Protein AF-A0A2H6FJQ9-F1 (afdb_monomer_lite)

Sequence (77 aa):
MDGKSLDIKQDKLEKLKELFPEVFTEGKVDWEKLKATLGEDINFSNERYVLNWAGKSDAFRALQTPTTATLVPDREE

Radius of gyration: 19.01 Å; chains: 1; bounding box: 32×41×62 Å

Foldseek 3Di:
DPPDDDPPVVVVLVVCCVVCVVQDDPNDGNPQSVCLVVPHDDDPPDDPDDDDDPCPSVVSVVVPDDDPDDDDDDPVD

Secondary structure (DSSP, 8-state):
---PPP-HHHHHHHHHHHH-GGGEETTEE-HHHHHHHTT--------TT----TTHHHHHHHHHSPP---PPPPS--

pLDDT: mean 79.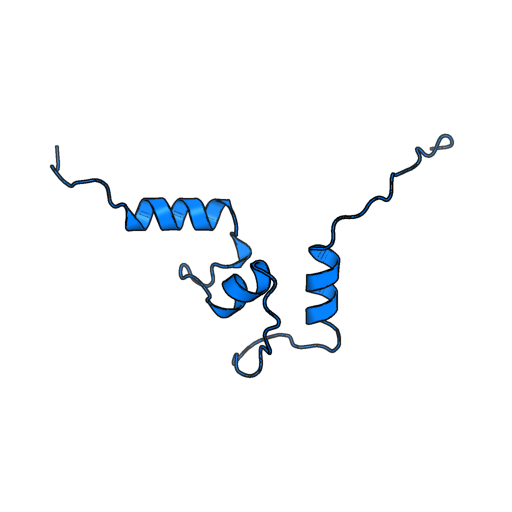96, std 10.87, range [48.84, 92.44]

Structure (mmCIF, N/CA/C/O backbone):
data_AF-A0A2H6FJQ9-F1
#
_entry.id   AF-A0A2H6FJQ9-F1
#
loop_
_atom_site.group_PDB
_atom_site.id
_atom_site.type_symbol
_atom_site.label_atom_id
_atom_site.label_alt_id
_atom_site.label_comp_id
_atom_site.label_asym_id
_atom_site.label_entity_id
_atom_site.label_seq_id
_atom_site.pdbx_PDB_ins_code
_atom_site.Cartn_x
_atom_site.Cartn_y
_atom_site.Cartn_z
_atom_site.occupancy
_atom_site.B_iso_or_equiv
_atom_site.auth_seq_id
_atom_site.auth_comp_id
_atom_site.auth_asym_id
_atom_site.auth_atom_id
_atom_site.pdbx_PDB_model_num
ATOM 1 N N . MET A 1 1 ? -14.189 24.027 27.138 1.00 48.84 1 MET A N 1
ATOM 2 C CA . MET A 1 1 ? -13.204 23.224 26.391 1.00 48.84 1 MET A CA 1
ATOM 3 C C . MET A 1 1 ? -13.327 21.811 26.914 1.00 48.84 1 MET A C 1
ATOM 5 O O . MET A 1 1 ? -13.030 21.598 28.083 1.00 48.84 1 MET A O 1
ATOM 9 N N . ASP A 1 2 ? -13.871 20.893 26.119 1.00 58.09 2 ASP A N 1
ATOM 10 C CA . ASP A 1 2 ? -13.938 19.475 26.473 1.00 58.09 2 ASP A CA 1
ATOM 11 C C . ASP A 1 2 ? -12.510 18.973 26.689 1.00 58.09 2 ASP A C 1
ATOM 13 O O . ASP A 1 2 ? -11.771 18.806 25.725 1.00 58.09 2 ASP A O 1
ATOM 17 N N . GLY A 1 3 ? -12.087 18.814 27.946 1.00 63.53 3 GLY A N 1
ATOM 18 C CA . GLY A 1 3 ? -10.735 18.413 28.361 1.00 63.53 3 GLY A CA 1
ATOM 19 C C . GLY A 1 3 ? -10.372 16.973 27.989 1.00 63.53 3 GLY A C 1
ATOM 20 O O . GLY A 1 3 ? -9.828 16.234 28.805 1.00 63.53 3 GLY A O 1
ATOM 21 N N . LYS A 1 4 ? -10.719 16.546 26.776 1.00 70.69 4 LYS A N 1
ATOM 22 C CA . LYS A 1 4 ? -10.375 15.250 26.220 1.00 70.69 4 LYS A CA 1
ATOM 23 C C . LYS A 1 4 ? -8.947 15.320 25.697 1.00 70.69 4 LYS A C 1
ATOM 25 O O . LYS A 1 4 ? -8.595 16.196 24.912 1.00 70.69 4 LYS A O 1
ATOM 30 N N . SER A 1 5 ? -8.131 14.391 26.179 1.00 73.50 5 SER A N 1
ATOM 31 C CA . SER A 1 5 ? -6.787 14.165 25.659 1.00 73.50 5 SER A CA 1
ATOM 32 C C . SER A 1 5 ? -6.851 13.763 24.180 1.00 73.50 5 SER A C 1
ATOM 34 O O . SER A 1 5 ? -7.881 13.265 23.720 1.00 73.50 5 SER A O 1
ATOM 36 N N . LEU A 1 6 ? -5.756 13.980 23.450 1.00 78.56 6 LEU A N 1
ATOM 37 C CA . LEU A 1 6 ? -5.627 13.603 22.041 1.00 78.56 6 LEU A CA 1
ATOM 38 C C . LEU A 1 6 ? -5.965 12.121 21.848 1.00 78.56 6 LEU A C 1
ATOM 40 O O . LEU A 1 6 ? -5.409 11.255 22.529 1.00 78.56 6 LEU A O 1
ATOM 44 N N . ASP A 1 7 ? -6.844 11.826 20.890 1.00 84.81 7 ASP A N 1
ATOM 45 C CA . ASP A 1 7 ? -7.091 10.451 20.474 1.00 84.81 7 ASP A CA 1
ATOM 46 C C . ASP A 1 7 ? -5.933 9.974 19.589 1.00 84.81 7 ASP A C 1
ATOM 48 O O . ASP A 1 7 ? -5.941 10.076 18.363 1.00 84.81 7 ASP A O 1
ATOM 52 N N . ILE A 1 8 ? -4.905 9.447 20.252 1.00 87.94 8 ILE A N 1
ATOM 53 C CA . ILE A 1 8 ? -3.694 8.919 19.616 1.00 87.94 8 ILE A CA 1
ATOM 54 C C . ILE A 1 8 ? -4.032 7.790 18.630 1.00 87.94 8 ILE A C 1
ATOM 56 O O . ILE A 1 8 ? -3.285 7.563 17.679 1.00 87.94 8 ILE A O 1
ATOM 60 N N . LYS A 1 9 ? -5.124 7.042 18.846 1.00 86.69 9 LYS A N 1
ATOM 61 C CA . LYS A 1 9 ? -5.514 5.975 17.917 1.00 86.69 9 LYS A CA 1
ATOM 62 C C . LYS A 1 9 ? -6.070 6.567 16.632 1.00 86.69 9 LYS A C 1
ATOM 64 O O . LYS A 1 9 ? -5.693 6.100 15.561 1.00 86.69 9 LYS A O 1
ATOM 69 N N . GLN A 1 10 ? -6.922 7.580 16.742 1.00 87.06 10 GLN A N 1
ATOM 70 C CA . GLN A 1 10 ? -7.502 8.237 15.579 1.00 87.06 10 GLN A CA 1
ATOM 71 C C . GLN A 1 10 ? -6.435 8.952 14.739 1.00 87.06 10 GLN A C 1
ATOM 73 O O . GLN A 1 10 ? -6.376 8.723 13.536 1.00 87.06 10 GLN A O 1
ATOM 78 N N . ASP A 1 11 ? -5.512 9.678 15.375 1.00 88.94 11 ASP A N 1
ATOM 79 C CA . ASP A 1 11 ? -4.374 10.318 14.691 1.00 88.94 11 ASP A CA 1
ATOM 80 C C . ASP A 1 11 ? -3.496 9.298 13.936 1.00 88.94 11 ASP A C 1
ATOM 82 O O . ASP A 1 11 ? -3.090 9.513 12.794 1.00 88.94 11 ASP A O 1
ATOM 86 N N . LYS A 1 12 ? -3.242 8.128 14.538 1.00 88.69 12 LYS A N 1
ATOM 87 C CA . LYS A 1 12 ? -2.497 7.045 13.875 1.00 88.69 12 LYS A CA 1
ATOM 88 C C . LYS A 1 12 ? -3.250 6.439 12.691 1.00 88.69 12 LYS A C 1
ATOM 90 O O . LYS A 1 12 ? -2.614 6.077 11.705 1.00 88.69 12 LYS A O 1
ATOM 95 N N . LEU A 1 13 ? -4.572 6.303 12.787 1.00 88.69 13 LEU A N 1
ATOM 96 C CA . LEU A 1 13 ? -5.401 5.794 11.692 1.00 88.69 13 LEU A CA 1
ATOM 97 C C . LEU A 1 13 ? -5.461 6.780 10.525 1.00 88.69 13 LEU A C 1
ATOM 99 O O . LEU A 1 13 ? -5.403 6.348 9.377 1.00 88.69 13 LEU A O 1
ATOM 103 N N . GLU A 1 14 ? -5.531 8.081 10.804 1.00 89.38 14 GLU A N 1
ATOM 104 C CA . GLU A 1 14 ? -5.491 9.126 9.777 1.00 89.38 14 GLU A CA 1
ATOM 105 C C . GLU A 1 14 ? -4.155 9.113 9.029 1.00 89.38 14 GLU A C 1
ATOM 107 O O . GLU A 1 14 ? -4.151 8.999 7.806 1.00 89.38 14 GLU A O 1
ATOM 112 N N . LYS A 1 15 ? -3.027 9.067 9.748 1.00 90.56 15 LYS A N 1
ATOM 113 C CA . LYS A 1 15 ? -1.693 8.928 9.135 1.00 90.56 15 LYS A CA 1
ATOM 114 C C . LYS A 1 15 ? -1.550 7.661 8.298 1.00 90.56 15 LYS A C 1
ATOM 116 O O . LYS A 1 15 ? -0.964 7.688 7.221 1.00 90.56 15 LYS A O 1
ATOM 121 N N . LEU A 1 16 ? -2.088 6.537 8.775 1.00 89.50 16 LEU A N 1
ATOM 122 C CA . LEU A 1 16 ? -2.063 5.289 8.013 1.00 89.50 16 LEU A CA 1
ATOM 123 C C . LEU A 1 16 ? -2.870 5.415 6.713 1.00 89.50 16 LEU A C 1
ATOM 125 O O . LEU A 1 16 ? -2.454 4.894 5.684 1.00 89.50 16 LEU A O 1
ATOM 129 N N . LYS A 1 17 ? -4.002 6.124 6.755 1.00 89.19 17 LYS A N 1
ATOM 130 C CA . LYS A 1 17 ? -4.864 6.360 5.594 1.00 89.19 17 LYS A CA 1
ATOM 131 C C . LYS A 1 17 ? -4.240 7.313 4.575 1.00 89.19 17 LYS A C 1
ATOM 133 O O . LYS A 1 17 ? -4.475 7.138 3.385 1.00 89.19 17 LYS A O 1
ATOM 138 N N . GLU A 1 18 ? -3.457 8.292 5.025 1.00 90.31 18 GLU A N 1
ATOM 139 C CA . GLU A 1 18 ? -2.679 9.169 4.140 1.00 90.31 18 GLU A CA 1
ATOM 140 C C . GLU A 1 18 ? -1.584 8.404 3.388 1.00 90.31 18 GLU A C 1
ATOM 142 O O . GLU A 1 18 ? -1.354 8.669 2.211 1.00 90.31 18 GLU A O 1
ATOM 147 N N . LEU A 1 19 ? -0.923 7.452 4.055 1.00 89.75 19 LEU A N 1
ATOM 148 C CA . LEU A 1 19 ? 0.177 6.682 3.468 1.00 89.75 19 LEU A CA 1
ATOM 149 C C . LEU A 1 19 ? -0.298 5.520 2.587 1.00 89.75 19 LEU A C 1
ATOM 151 O O . LEU A 1 19 ? 0.280 5.293 1.529 1.00 89.75 19 LEU A O 1
ATOM 155 N N . PHE A 1 20 ? -1.325 4.787 3.025 1.00 88.75 20 PHE A N 1
ATOM 156 C CA . PHE A 1 20 ? -1.804 3.560 2.379 1.00 88.75 20 PHE A CA 1
ATOM 157 C C . PHE A 1 20 ? -3.339 3.550 2.291 1.00 88.75 20 PHE A C 1
ATOM 159 O O . PHE A 1 20 ? -4.010 2.784 2.997 1.00 88.75 20 PHE A O 1
ATOM 166 N N . PRO A 1 21 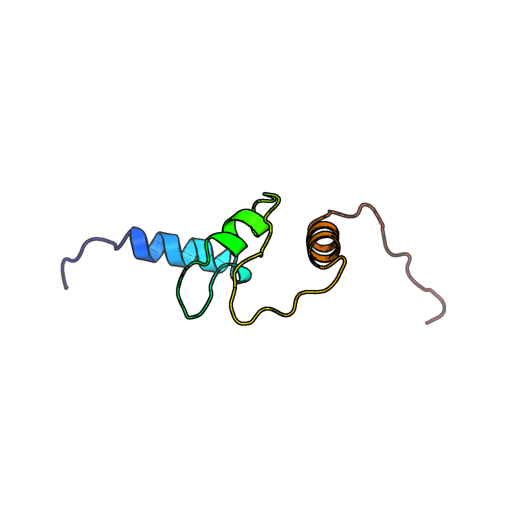? -3.944 4.422 1.467 1.00 88.12 21 PRO A N 1
ATOM 167 C CA . PRO A 1 21 ? -5.398 4.496 1.340 1.00 88.12 21 PRO A CA 1
ATOM 168 C C . PRO A 1 21 ? -6.024 3.177 0.859 1.00 88.12 21 PRO A C 1
ATOM 170 O O . PRO A 1 21 ? -7.146 2.854 1.250 1.00 88.12 21 PRO A O 1
ATOM 173 N N . GLU A 1 22 ? -5.305 2.389 0.058 1.00 83.06 22 GLU A N 1
ATOM 174 C CA . GLU A 1 22 ? -5.747 1.107 -0.499 1.00 83.06 22 GLU A CA 1
ATOM 175 C C . GLU A 1 22 ? -5.985 0.019 0.557 1.00 83.06 22 GLU A C 1
ATOM 177 O O . GLU A 1 22 ? -6.724 -0.935 0.310 1.00 83.06 22 GLU A O 1
ATOM 182 N N . VAL A 1 23 ? -5.403 0.184 1.748 1.00 89.00 23 VAL A N 1
ATOM 183 C CA . VAL A 1 23 ? -5.530 -0.737 2.881 1.00 89.00 23 VAL A CA 1
ATOM 184 C C . VAL A 1 23 ? -6.869 -0.572 3.609 1.00 89.00 23 VAL A C 1
ATOM 186 O O . VAL A 1 23 ? -7.243 -1.406 4.427 1.00 89.00 23 VAL A O 1
ATOM 189 N N . PHE A 1 24 ? -7.638 0.481 3.330 1.00 89.25 24 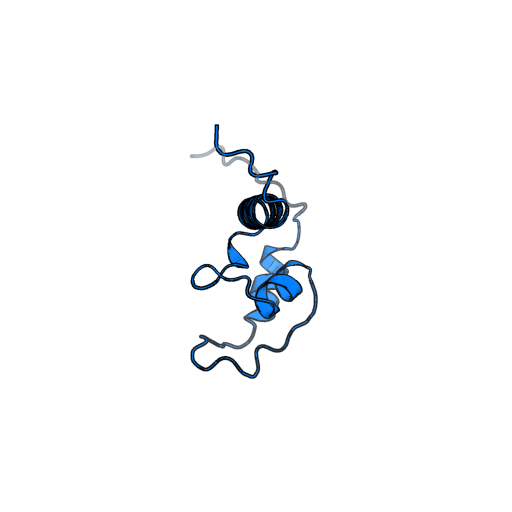PHE A N 1
ATOM 190 C CA . PHE A 1 24 ? -8.920 0.704 3.991 1.00 89.25 24 PHE A CA 1
ATOM 191 C C . PHE A 1 24 ? -10.091 0.185 3.148 1.00 89.25 24 PHE A C 1
ATOM 193 O O . PHE A 1 24 ? -10.313 0.625 2.022 1.00 89.25 24 PHE A O 1
ATOM 200 N N . THR A 1 25 ? -10.908 -0.689 3.738 1.00 85.00 25 THR A N 1
ATOM 201 C CA . THR A 1 25 ? -12.152 -1.210 3.152 1.00 85.00 25 THR A CA 1
ATOM 202 C C . THR A 1 25 ? -13.313 -0.873 4.097 1.00 85.00 25 THR A C 1
ATOM 204 O O . THR A 1 25 ? -13.240 -1.147 5.293 1.00 85.00 25 THR A O 1
ATOM 207 N N . GLU A 1 26 ? -14.371 -0.219 3.598 1.00 82.75 26 GLU A N 1
ATOM 208 C CA . GLU A 1 26 ? -15.557 0.182 4.392 1.00 82.75 26 GLU A CA 1
ATOM 209 C C . GLU A 1 26 ? -15.235 0.961 5.690 1.00 82.75 26 GLU A C 1
ATOM 211 O O . GLU A 1 26 ? -15.907 0.838 6.714 1.00 82.75 26 GLU A O 1
ATOM 216 N N . GLY A 1 27 ? -14.173 1.772 5.668 1.00 80.25 27 GLY A N 1
ATOM 217 C CA . GLY A 1 27 ? -13.749 2.568 6.826 1.00 80.25 27 GLY A CA 1
ATOM 218 C C . GLY A 1 27 ? -12.999 1.781 7.907 1.00 80.25 27 GLY A C 1
ATOM 219 O O . GLY A 1 27 ? -12.732 2.331 8.974 1.00 80.25 27 GLY A O 1
ATOM 220 N N . LYS A 1 28 ? -12.625 0.524 7.642 1.00 85.38 28 LYS A N 1
ATOM 221 C CA . LYS A 1 28 ? -11.777 -0.303 8.510 1.00 85.38 28 LYS A CA 1
ATOM 222 C C . LYS A 1 28 ? -10.482 -0.682 7.798 1.00 85.38 28 LYS A C 1
ATOM 224 O O . LYS A 1 28 ? -10.427 -0.715 6.574 1.00 85.38 28 LYS A O 1
ATOM 229 N N . VAL A 1 29 ? -9.448 -0.969 8.585 1.00 87.19 29 VAL A N 1
ATOM 230 C CA . VAL A 1 29 ? -8.171 -1.488 8.080 1.00 87.19 29 VAL A CA 1
ATOM 231 C C . VAL A 1 29 ? -8.364 -2.940 7.653 1.00 87.19 29 VAL A C 1
ATOM 233 O O . VAL A 1 29 ? -8.785 -3.778 8.452 1.00 87.19 29 VAL A O 1
ATOM 236 N N . ASP A 1 30 ? -8.047 -3.213 6.398 1.00 86.12 30 ASP A N 1
ATOM 237 C CA . ASP A 1 30 ? -7.998 -4.535 5.799 1.00 86.12 30 ASP A CA 1
ATOM 238 C C . ASP A 1 30 ? -6.596 -5.120 6.004 1.00 86.12 30 ASP A C 1
ATOM 240 O O . ASP A 1 30 ? -5.606 -4.666 5.428 1.00 86.12 30 ASP A O 1
ATOM 244 N N . TRP A 1 31 ? -6.496 -6.103 6.897 1.00 83.25 31 TRP A N 1
ATOM 245 C CA . TRP A 1 31 ? -5.209 -6.677 7.291 1.00 83.25 31 TRP A CA 1
ATOM 246 C C . TRP A 1 31 ? -4.538 -7.474 6.178 1.00 83.25 31 TRP A C 1
ATOM 248 O O . TRP A 1 31 ? -3.310 -7.557 6.167 1.00 83.25 31 TRP A O 1
ATOM 258 N N . GLU A 1 32 ? -5.311 -8.054 5.259 1.00 80.38 32 GLU A N 1
ATOM 259 C CA . GLU A 1 32 ? -4.741 -8.750 4.110 1.00 80.38 32 GLU A CA 1
ATOM 260 C C . GLU A 1 32 ? -4.131 -7.722 3.157 1.00 80.38 32 GLU A C 1
ATOM 262 O O . GLU A 1 32 ? -2.956 -7.821 2.814 1.00 80.38 32 GLU A O 1
ATOM 267 N N . LYS A 1 33 ? -4.852 -6.645 2.833 1.00 80.50 33 LYS A N 1
ATOM 268 C CA . LYS A 1 33 ? -4.283 -5.573 2.001 1.00 80.50 33 LYS A CA 1
ATOM 269 C C . LYS A 1 33 ? -3.080 -4.895 2.646 1.00 80.50 33 LYS A C 1
ATOM 271 O O . LYS A 1 33 ? -2.105 -4.649 1.949 1.00 80.50 33 LYS A O 1
ATOM 276 N N . LEU A 1 34 ? -3.100 -4.653 3.961 1.00 86.88 34 LEU A N 1
ATOM 277 C CA . LEU A 1 34 ? -1.956 -4.058 4.665 1.00 86.88 34 LEU A CA 1
ATOM 278 C C . LEU A 1 34 ? -0.694 -4.899 4.492 1.00 86.88 34 LEU A C 1
ATOM 280 O O . LEU A 1 34 ? 0.357 -4.382 4.128 1.00 86.88 34 LEU A O 1
ATOM 284 N N . LYS A 1 35 ? -0.801 -6.202 4.749 1.00 83.88 35 LYS A N 1
ATOM 285 C CA . LYS A 1 35 ? 0.319 -7.129 4.602 1.00 83.88 35 LYS A CA 1
ATOM 286 C C . LYS A 1 35 ? 0.810 -7.184 3.146 1.00 83.88 35 LYS A C 1
ATOM 288 O O . LYS A 1 35 ? 2.015 -7.221 2.924 1.00 83.88 35 LYS A O 1
ATOM 293 N N . ALA A 1 36 ? -0.096 -7.107 2.166 1.00 80.75 36 ALA A N 1
ATOM 294 C CA . ALA A 1 36 ? 0.255 -7.156 0.747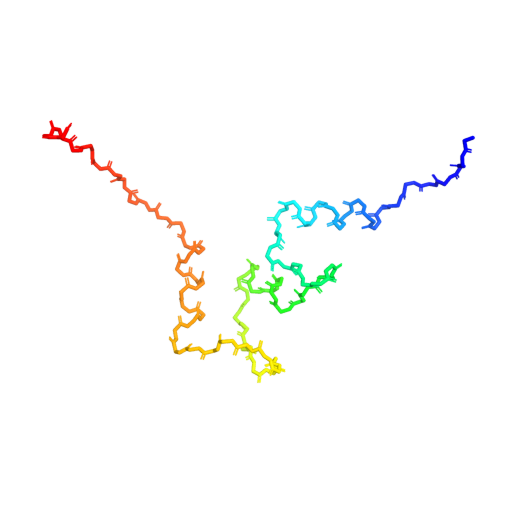 1.00 80.75 36 ALA A CA 1
ATOM 295 C C . ALA A 1 36 ? 0.963 -5.868 0.309 1.00 80.75 36 ALA A C 1
ATOM 297 O O . ALA A 1 36 ? 1.956 -5.914 -0.413 1.00 80.75 36 ALA A O 1
ATOM 298 N N . THR A 1 37 ? 0.497 -4.713 0.790 1.00 82.25 37 THR A N 1
ATOM 299 C CA . THR A 1 37 ? 1.162 -3.419 0.598 1.00 82.25 37 THR A CA 1
ATOM 300 C C . THR A 1 37 ? 2.559 -3.408 1.221 1.00 82.25 37 THR A C 1
ATOM 302 O O . THR A 1 37 ? 3.479 -2.827 0.654 1.00 82.25 37 THR A O 1
ATOM 305 N N . LEU A 1 38 ? 2.751 -4.094 2.351 1.00 83.50 38 LEU A N 1
ATOM 306 C CA . LEU A 1 38 ? 4.059 -4.251 2.995 1.00 83.50 38 LEU A CA 1
ATOM 307 C C . LEU A 1 38 ? 4.954 -5.322 2.338 1.00 83.50 38 LEU A C 1
ATOM 309 O O . LEU A 1 38 ? 6.073 -5.541 2.800 1.00 83.50 38 LEU A O 1
ATOM 313 N N . GLY A 1 39 ? 4.499 -5.957 1.253 1.00 71.81 39 GLY A N 1
ATOM 314 C CA . GLY A 1 39 ? 5.282 -6.912 0.469 1.00 71.81 39 GLY A CA 1
ATOM 315 C C . GLY A 1 39 ? 5.259 -8.352 0.988 1.00 71.81 39 GLY A C 1
ATOM 316 O O . GLY A 1 39 ? 6.061 -9.166 0.528 1.00 71.81 39 GLY A O 1
ATOM 317 N N . GLU A 1 40 ? 4.367 -8.698 1.922 1.00 74.19 40 GLU A N 1
ATOM 318 C CA . GLU A 1 40 ? 4.144 -10.100 2.287 1.00 74.19 40 GLU A CA 1
ATOM 319 C C . GLU A 1 40 ? 3.403 -10.834 1.155 1.00 74.19 40 GLU A C 1
ATOM 321 O O . GLU A 1 40 ? 2.491 -10.291 0.530 1.00 74.19 40 GLU A O 1
ATOM 326 N N . ASP A 1 41 ? 3.792 -12.084 0.883 1.00 61.25 41 ASP A N 1
ATOM 327 C CA . ASP A 1 41 ? 3.138 -12.922 -0.128 1.00 61.25 41 ASP A CA 1
ATOM 328 C C . ASP A 1 41 ? 1.860 -13.530 0.473 1.00 61.25 41 ASP A C 1
ATOM 330 O O . ASP A 1 41 ? 1.915 -14.430 1.316 1.00 61.25 41 ASP A O 1
ATOM 334 N N . ILE A 1 42 ? 0.695 -12.997 0.095 1.00 62.94 42 ILE A N 1
ATOM 335 C CA . ILE A 1 42 ? -0.596 -13.400 0.667 1.00 62.94 42 ILE A CA 1
ATOM 336 C C . ILE A 1 42 ? -1.428 -14.121 -0.377 1.00 62.94 42 ILE A C 1
ATOM 338 O O . ILE A 1 42 ? -1.715 -13.604 -1.456 1.00 62.94 42 ILE A O 1
ATOM 342 N N . ASN A 1 43 ? -1.892 -15.311 -0.007 1.00 59.62 43 ASN A N 1
ATOM 343 C CA . ASN A 1 43 ? -2.947 -16.000 -0.731 1.00 59.62 43 ASN A CA 1
ATOM 344 C C . ASN A 1 43 ? -4.313 -15.470 -0.277 1.00 59.62 43 ASN A C 1
ATOM 346 O O . ASN A 1 43 ? -4.813 -15.886 0.770 1.00 59.62 43 ASN A O 1
ATOM 350 N N . PHE A 1 44 ? -4.934 -14.617 -1.099 1.00 62.69 44 PHE A N 1
ATOM 351 C CA . PHE A 1 44 ? -6.337 -14.187 -0.978 1.00 62.69 44 PHE A CA 1
ATOM 352 C C . PHE A 1 44 ? -7.287 -15.360 -1.278 1.00 62.69 44 PHE A C 1
ATOM 354 O O . PHE A 1 44 ? -7.997 -15.385 -2.286 1.00 62.69 44 PHE A O 1
ATOM 361 N N . SER A 1 45 ? -7.238 -16.402 -0.450 1.00 56.88 45 SER A N 1
ATOM 362 C CA . SER A 1 45 ? -7.965 -17.652 -0.685 1.00 56.88 45 SER A CA 1
ATOM 363 C C . SER A 1 45 ? -9.407 -17.621 -0.176 1.00 56.88 45 SER A C 1
ATOM 365 O O . SER A 1 45 ? -10.154 -18.549 -0.475 1.00 56.88 45 SER A O 1
ATOM 367 N N . ASN A 1 46 ? -9.822 -16.581 0.564 1.00 54.34 46 ASN A N 1
ATOM 368 C CA . ASN A 1 46 ? -11.032 -16.676 1.387 1.00 54.34 46 ASN A CA 1
ATOM 369 C C . ASN A 1 46 ? -11.974 -15.456 1.399 1.00 54.34 46 ASN A C 1
ATOM 371 O O . ASN A 1 46 ? -12.886 -15.402 2.225 1.00 54.34 46 ASN A O 1
ATOM 375 N N . GLU A 1 47 ? -11.822 -14.494 0.489 1.00 57.25 47 GLU A N 1
ATOM 376 C CA . GLU A 1 47 ? -12.761 -13.371 0.405 1.00 57.25 47 GLU A CA 1
ATOM 377 C C . GLU A 1 47 ? -13.947 -13.678 -0.527 1.00 57.25 47 GLU A C 1
ATOM 379 O O . GLU A 1 47 ? -13.794 -14.071 -1.684 1.00 57.25 47 GLU A O 1
ATOM 384 N N . ARG A 1 48 ? -15.166 -13.485 -0.005 1.00 57.94 48 ARG A N 1
ATOM 385 C CA . ARG A 1 48 ? -16.442 -13.930 -0.604 1.00 57.94 48 ARG A CA 1
ATOM 386 C C . ARG A 1 48 ? -16.798 -13.244 -1.934 1.00 57.94 48 ARG A C 1
ATOM 388 O O . ARG A 1 48 ? -17.620 -13.774 -2.675 1.00 57.94 48 ARG A O 1
ATOM 395 N N . TYR A 1 49 ? -16.187 -12.093 -2.226 1.00 61.38 49 TYR A N 1
ATOM 396 C CA . TYR A 1 49 ? -16.368 -11.324 -3.461 1.00 61.38 49 TYR A CA 1
ATOM 397 C C . TYR A 1 49 ? -15.060 -10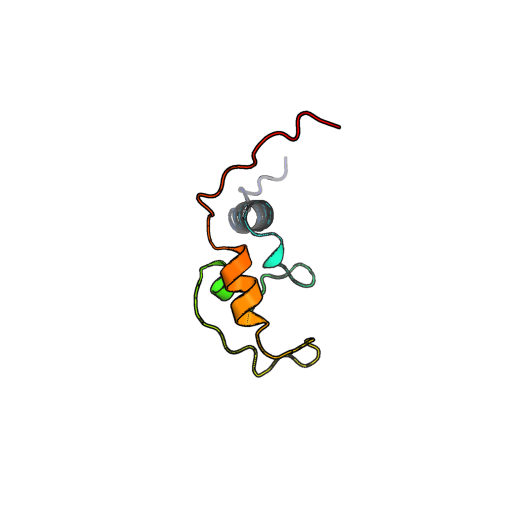.651 -3.872 1.00 61.38 49 TYR A C 1
ATOM 399 O O . TYR A 1 49 ? -14.862 -9.457 -3.660 1.00 61.38 49 TYR A O 1
ATOM 407 N N . VAL A 1 50 ? -14.162 -11.416 -4.481 1.00 66.88 50 VAL A N 1
ATOM 408 C CA . VAL A 1 50 ? -12.935 -10.875 -5.062 1.00 66.88 50 VAL A CA 1
ATOM 409 C C . VAL A 1 50 ? -12.837 -11.305 -6.508 1.00 66.88 50 VAL A C 1
ATOM 411 O O . VAL A 1 50 ? -12.964 -12.485 -6.832 1.00 66.88 50 VAL A O 1
ATOM 414 N N . LEU A 1 51 ? -12.572 -10.337 -7.387 1.00 74.31 51 LEU A N 1
ATOM 415 C CA . LEU A 1 51 ? -12.116 -10.649 -8.731 1.00 74.31 51 LEU A CA 1
ATOM 416 C C . LEU A 1 51 ? -10.715 -11.254 -8.594 1.00 74.31 51 LEU A C 1
ATOM 418 O O . LEU A 1 51 ? -9.748 -10.548 -8.295 1.00 74.31 51 LEU A O 1
ATOM 422 N N . ASN A 1 52 ? -10.633 -12.573 -8.725 1.00 74.56 52 ASN A N 1
ATOM 423 C CA . ASN A 1 52 ? -9.392 -13.333 -8.733 1.00 74.56 52 ASN A CA 1
ATOM 424 C C . ASN A 1 52 ? -9.129 -13.813 -10.160 1.00 74.56 52 ASN A C 1
ATOM 426 O O . ASN A 1 52 ? -9.993 -14.413 -10.795 1.00 74.56 52 ASN A O 1
ATOM 430 N N . TRP A 1 53 ? -7.932 -13.523 -10.663 1.00 79.00 53 TRP A N 1
ATOM 431 C CA . TRP A 1 53 ? -7.455 -13.948 -11.975 1.00 79.00 53 TRP A CA 1
ATOM 432 C C . TRP A 1 53 ? -5.992 -14.381 -11.873 1.00 79.00 53 TRP A C 1
ATOM 434 O O . TRP A 1 53 ? -5.270 -13.966 -10.961 1.00 79.00 53 TRP A O 1
ATOM 444 N N . ALA A 1 54 ? -5.554 -15.231 -12.801 1.00 79.50 54 ALA A N 1
ATOM 445 C CA . ALA A 1 54 ? -4.167 -15.678 -12.856 1.00 79.50 54 ALA A CA 1
ATOM 446 C C . ALA A 1 54 ? -3.225 -14.476 -13.053 1.00 79.50 54 ALA A C 1
ATOM 448 O O . ALA A 1 54 ? -3.460 -13.643 -13.925 1.00 79.50 54 ALA A O 1
ATOM 449 N N . GLY A 1 55 ? -2.178 -14.375 -12.230 1.00 82.00 55 GLY A N 1
ATOM 450 C CA . GLY A 1 55 ? -1.207 -13.277 -12.294 1.00 82.00 55 GLY A CA 1
ATOM 451 C C . GLY A 1 55 ? -1.644 -11.975 -11.611 1.00 82.00 55 GLY A C 1
ATOM 452 O O . GLY A 1 55 ? -0.933 -10.979 -11.707 1.00 82.00 55 GLY A O 1
ATOM 453 N N . LYS A 1 56 ? -2.777 -11.948 -10.890 1.00 83.50 56 LYS A N 1
ATOM 454 C CA . LYS A 1 56 ? -3.187 -10.774 -10.097 1.00 83.50 56 LYS A CA 1
ATOM 455 C C . LYS A 1 56 ? -2.089 -10.328 -9.126 1.00 83.50 56 LYS A C 1
ATOM 457 O O . LYS A 1 56 ? -1.733 -9.155 -9.115 1.00 83.50 56 LYS A O 1
ATOM 462 N N . SER A 1 57 ? -1.534 -11.255 -8.347 1.00 78.00 57 SER A N 1
ATOM 463 C CA . SER A 1 57 ? -0.460 -10.956 -7.391 1.00 78.00 57 SER A CA 1
ATOM 464 C C . SER A 1 57 ? 0.808 -10.451 -8.085 1.00 78.00 57 SER A C 1
ATOM 466 O O . SER A 1 57 ? 1.418 -9.490 -7.620 1.00 78.00 57 SER A O 1
ATOM 468 N N . ASP A 1 58 ? 1.163 -11.029 -9.237 1.00 82.62 58 ASP A N 1
ATOM 469 C CA . ASP A 1 58 ? 2.316 -10.585 -10.029 1.00 82.62 58 ASP A CA 1
ATOM 470 C C . ASP A 1 58 ? 2.126 -9.162 -10.569 1.00 82.62 58 ASP A C 1
ATOM 472 O O . ASP A 1 58 ? 3.067 -8.370 -10.563 1.00 82.62 58 ASP A O 1
ATOM 476 N N . ALA A 1 59 ? 0.902 -8.796 -10.968 1.00 83.69 59 ALA A N 1
ATOM 477 C CA . ALA A 1 59 ? 0.579 -7.437 -11.397 1.00 83.69 59 ALA A CA 1
ATOM 478 C C . ALA A 1 59 ? 0.753 -6.411 -10.262 1.00 83.69 59 ALA A C 1
ATOM 480 O O . ALA A 1 59 ? 1.326 -5.344 -10.483 1.00 83.69 59 ALA A O 1
ATOM 481 N N . PHE A 1 60 ? 0.318 -6.738 -9.038 1.00 79.94 60 PHE A N 1
ATOM 482 C CA . PHE A 1 60 ? 0.545 -5.881 -7.866 1.00 79.94 60 PHE A CA 1
ATOM 483 C C . PHE A 1 60 ? 2.034 -5.746 -7.532 1.00 79.94 60 PHE A C 1
ATOM 485 O O . PHE A 1 60 ? 2.509 -4.641 -7.273 1.00 79.94 60 PHE A O 1
ATOM 492 N N . ARG A 1 61 ? 2.791 -6.845 -7.605 1.00 80.50 61 ARG A N 1
ATOM 493 C CA . ARG A 1 61 ? 4.245 -6.832 -7.399 1.00 80.50 61 ARG A CA 1
ATOM 494 C C . ARG A 1 61 ? 4.959 -5.959 -8.437 1.00 80.50 61 ARG A C 1
ATOM 496 O O . ARG A 1 61 ? 5.837 -5.177 -8.080 1.00 80.50 61 ARG A O 1
ATOM 503 N N . ALA A 1 62 ? 4.563 -6.049 -9.707 1.00 85.06 62 ALA A N 1
ATOM 504 C CA . ALA A 1 62 ? 5.109 -5.219 -10.778 1.00 85.06 62 ALA A CA 1
ATOM 505 C C . ALA A 1 62 ? 4.821 -3.723 -10.559 1.00 85.06 62 ALA A C 1
ATOM 507 O O . ALA A 1 62 ? 5.720 -2.905 -10.728 1.00 85.06 62 ALA A O 1
ATOM 508 N N . LEU A 1 63 ? 3.607 -3.369 -10.119 1.00 84.38 63 LEU A N 1
ATOM 509 C CA . LEU A 1 63 ? 3.220 -1.990 -9.782 1.00 84.38 63 LEU A CA 1
ATOM 510 C C . LEU A 1 63 ? 4.082 -1.374 -8.672 1.00 84.38 63 LEU A C 1
ATOM 512 O O . LEU A 1 63 ? 4.387 -0.187 -8.722 1.00 84.38 63 LEU A O 1
ATOM 516 N N . GLN A 1 64 ? 4.469 -2.171 -7.677 1.00 81.38 64 GLN A N 1
ATOM 517 C CA . GLN A 1 64 ? 5.314 -1.721 -6.565 1.00 81.38 64 GLN A CA 1
ATOM 518 C C . GLN A 1 64 ? 6.809 -1.696 -6.913 1.00 81.38 64 GL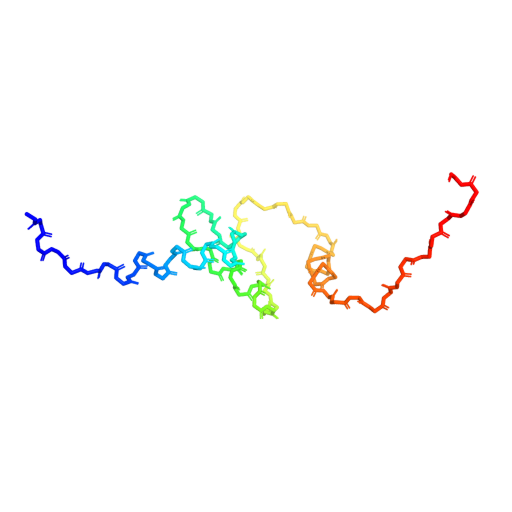N A C 1
ATOM 520 O O . GLN A 1 64 ? 7.612 -1.153 -6.154 1.00 81.38 64 GLN A O 1
ATOM 525 N N . THR A 1 65 ? 7.209 -2.297 -8.037 1.00 85.50 65 THR A N 1
ATOM 526 C CA . THR A 1 65 ? 8.619 -2.410 -8.410 1.00 85.50 65 THR A CA 1
ATOM 527 C C . THR A 1 65 ? 9.119 -1.072 -8.969 1.00 85.50 65 THR A C 1
ATOM 529 O O . THR A 1 65 ? 8.608 -0.612 -9.992 1.00 85.50 65 THR A O 1
ATOM 532 N N . PRO A 1 66 ? 10.133 -0.436 -8.352 1.00 86.12 66 PRO A N 1
ATOM 533 C CA . PRO A 1 66 ? 10.717 0.784 -8.894 1.00 86.12 66 PRO A CA 1
ATOM 534 C C . PRO A 1 66 ? 11.408 0.495 -10.232 1.00 86.12 66 PRO A C 1
ATOM 536 O O . PRO A 1 66 ? 12.123 -0.497 -10.378 1.00 86.12 66 PRO A O 1
ATOM 539 N N . THR A 1 67 ? 11.221 1.384 -11.208 1.00 85.69 67 THR A N 1
ATOM 540 C CA . THR A 1 67 ? 11.870 1.293 -12.522 1.00 85.69 67 THR A CA 1
ATOM 541 C C . THR A 1 67 ? 13.069 2.232 -12.613 1.00 85.69 67 THR A C 1
ATOM 543 O O . THR A 1 67 ? 13.059 3.331 -12.063 1.00 85.69 67 THR A O 1
ATOM 546 N N . THR A 1 68 ? 14.103 1.805 -13.333 1.00 90.00 68 THR A N 1
ATOM 547 C CA . THR A 1 68 ? 15.255 2.639 -13.713 1.00 90.00 68 THR A CA 1
ATOM 548 C C . THR A 1 68 ? 15.142 3.173 -15.142 1.00 90.00 68 THR A C 1
ATOM 550 O O . THR A 1 68 ? 16.067 3.819 -15.632 1.00 90.00 68 THR A O 1
ATOM 553 N N . ALA A 1 69 ? 14.029 2.895 -15.830 1.00 89.44 69 ALA A N 1
ATOM 554 C CA . ALA A 1 69 ? 13.796 3.370 -17.185 1.00 89.44 69 ALA A CA 1
ATOM 555 C C . ALA A 1 69 ? 13.534 4.883 -17.207 1.00 89.44 69 ALA A C 1
ATOM 557 O O . ALA A 1 69 ? 12.783 5.411 -16.387 1.00 89.44 69 ALA A O 1
ATOM 558 N N . THR A 1 70 ? 14.106 5.560 -18.201 1.00 89.50 70 THR A N 1
ATOM 559 C CA . THR A 1 70 ? 13.923 6.996 -18.438 1.00 89.50 70 THR A CA 1
ATOM 560 C C . THR A 1 70 ? 13.223 7.188 -19.776 1.00 89.50 70 THR A C 1
ATOM 562 O O . THR A 1 70 ? 13.623 6.587 -20.773 1.00 89.50 70 THR A O 1
ATOM 565 N N . LEU A 1 71 ? 12.186 8.026 -19.808 1.00 91.00 71 LEU A N 1
ATOM 566 C CA . LEU A 1 71 ? 11.525 8.401 -21.058 1.00 91.00 71 LEU A CA 1
ATOM 567 C C . LEU A 1 71 ? 12.475 9.228 -21.933 1.00 91.00 71 LEU A C 1
ATOM 569 O O . LEU A 1 71 ? 13.209 10.082 -21.434 1.00 91.00 71 LEU A O 1
ATOM 573 N N . VAL A 1 72 ? 12.440 8.991 -23.243 1.00 88.31 72 VAL A N 1
ATOM 574 C CA . VAL A 1 72 ? 13.162 9.798 -24.232 1.00 88.31 72 VAL A CA 1
ATOM 575 C C . VAL A 1 72 ? 12.151 10.740 -24.887 1.00 88.31 72 VAL A C 1
ATOM 577 O O . VAL A 1 72 ? 11.087 10.268 -25.282 1.00 88.31 72 VAL A O 1
ATOM 580 N N . PRO A 1 73 ? 12.437 12.050 -24.982 1.00 90.56 73 PRO A N 1
ATOM 581 C CA . PRO A 1 73 ? 11.535 12.985 -25.639 1.00 90.56 73 PRO A CA 1
ATOM 582 C C . PRO A 1 73 ? 11.396 12.639 -27.120 1.00 90.56 73 PRO A C 1
ATOM 584 O O . PRO A 1 73 ? 12.406 12.501 -27.819 1.00 90.56 73 PRO A O 1
ATOM 587 N N . ASP A 1 74 ? 10.151 12.543 -27.578 1.00 92.44 74 ASP A N 1
ATOM 588 C CA . ASP A 1 74 ? 9.849 12.539 -29.002 1.00 92.44 74 ASP A CA 1
ATOM 589 C C . ASP A 1 74 ? 10.019 13.965 -29.535 1.00 92.44 74 ASP A C 1
ATOM 591 O O . ASP A 1 74 ? 9.530 14.925 -28.942 1.00 92.44 74 ASP A O 1
ATOM 595 N N . ARG A 1 75 ? 10.820 14.117 -30.588 1.00 91.25 75 ARG A N 1
ATOM 596 C CA . ARG A 1 75 ? 11.168 15.426 -31.161 1.00 91.25 75 ARG A CA 1
ATOM 597 C C . ARG A 1 75 ? 10.332 15.765 -32.387 1.00 91.25 75 ARG A C 1
ATOM 599 O O . ARG A 1 75 ? 10.449 16.886 -32.875 1.00 91.25 75 ARG A O 1
ATOM 606 N N . GLU A 1 76 ? 9.576 14.803 -32.906 1.00 88.69 76 GLU A N 1
ATOM 607 C CA . GLU A 1 76 ? 8.799 14.951 -34.138 1.00 88.69 76 GLU A CA 1
ATOM 608 C C . GLU A 1 76 ? 7.301 15.190 -33.887 1.00 88.69 76 GLU A C 1
ATOM 610 O O . GLU A 1 76 ? 6.539 15.280 -34.850 1.00 88.69 76 GLU A O 1
ATOM 615 N N . GLU A 1 77 ? 6.894 15.351 -32.623 1.00 61.56 77 GLU A N 1
ATOM 616 C CA . GLU A 1 77 ? 5.526 15.697 -32.207 1.00 61.56 77 GLU A CA 1
ATOM 617 C C . GLU A 1 77 ? 5.401 17.156 -31.733 1.00 61.56 77 GLU A C 1
ATOM 619 O O . GLU A 1 77 ? 6.271 17.626 -30.960 1.00 61.56 77 GLU A O 1
#